Protein AF-A0A812JB10-F1 (afdb_monomer)

Mean predicted aligned error: 9.66 Å

Organism: NCBI:txid878477

Sequence (92 aa):
MYESLGPCKCVNVPMAALTAVQSAQLFLKRMHRPLRPCDLEQGAPAHGAIVRSEEILHKLARHPLLLQLAGNPGQVDAICQRVTSEHLEILL

Structure (mmCIF, N/CA/C/O backbone):
data_AF-A0A812JB10-F1
#
_entry.id   AF-A0A812JB10-F1
#
loop_
_atom_site.group_PDB
_atom_site.id
_atom_site.type_symbol
_atom_site.label_atom_id
_atom_site.label_alt_id
_atom_site.label_comp_id
_atom_site.label_asym_id
_atom_site.label_entity_id
_atom_site.label_seq_id
_atom_site.pdbx_PDB_ins_code
_atom_site.Cartn_x
_atom_site.Cartn_y
_atom_site.Cartn_z
_atom_site.occupancy
_atom_site.B_iso_or_equiv
_atom_site.auth_seq_id
_atom_site.auth_comp_id
_atom_site.auth_asym_id
_atom_site.auth_atom_id
_atom_site.pdbx_PDB_model_num
ATOM 1 N N . MET A 1 1 ? 12.678 -17.045 33.478 1.00 40.66 1 MET A N 1
ATOM 2 C CA . MET A 1 1 ? 11.257 -17.135 33.876 1.00 40.66 1 MET A CA 1
ATOM 3 C C . MET A 1 1 ? 10.587 -15.846 33.443 1.00 40.66 1 MET A C 1
ATOM 5 O O . MET A 1 1 ? 11.121 -14.800 33.774 1.00 40.66 1 MET A O 1
ATOM 9 N N . TYR A 1 2 ? 9.500 -15.910 32.675 1.00 50.03 2 TYR A N 1
ATOM 10 C CA . TYR A 1 2 ? 8.637 -14.746 32.447 1.00 50.03 2 TYR A CA 1
ATOM 11 C C . TYR A 1 2 ? 7.576 -14.727 33.553 1.00 50.03 2 TYR A C 1
ATOM 13 O O . TYR A 1 2 ? 6.959 -15.760 33.814 1.00 50.03 2 TYR A O 1
ATOM 21 N N . GLU A 1 3 ? 7.413 -13.594 34.235 1.00 61.16 3 GLU A N 1
ATOM 22 C CA . GLU A 1 3 ? 6.385 -13.415 35.264 1.00 61.16 3 GLU A CA 1
ATOM 23 C C . GLU A 1 3 ? 4.983 -13.442 34.639 1.00 61.16 3 GLU A C 1
ATOM 25 O O . GLU A 1 3 ? 4.765 -12.959 33.526 1.00 61.16 3 GLU A O 1
ATOM 30 N N . SER A 1 4 ? 4.029 -14.040 35.358 1.00 64.12 4 SER A N 1
ATOM 31 C CA . SER A 1 4 ? 2.623 -14.079 34.956 1.00 64.12 4 SER A CA 1
ATOM 32 C C . SER A 1 4 ? 2.080 -12.652 34.887 1.00 64.12 4 SER A C 1
ATOM 34 O O . SER A 1 4 ? 2.127 -11.934 35.882 1.00 64.12 4 SER A O 1
ATOM 36 N N . LEU A 1 5 ? 1.537 -12.248 33.737 1.00 61.50 5 LEU A N 1
ATOM 37 C CA . LEU A 1 5 ? 1.029 -10.892 33.473 1.00 61.50 5 LEU A CA 1
ATOM 38 C C . LEU A 1 5 ? -0.210 -10.495 34.314 1.00 61.50 5 LEU A C 1
ATOM 40 O O . LEU A 1 5 ? -0.869 -9.510 34.009 1.00 61.50 5 LEU A O 1
ATOM 44 N N . GLY A 1 6 ? -0.552 -11.220 35.383 1.00 70.19 6 GLY A N 1
ATOM 45 C CA . GLY A 1 6 ? -1.747 -10.960 36.188 1.00 70.19 6 GLY A CA 1
ATOM 46 C C . GLY A 1 6 ? -3.055 -11.120 35.388 1.00 70.19 6 GLY A C 1
ATOM 47 O O . GLY A 1 6 ? -3.049 -11.628 34.264 1.00 70.19 6 GLY A O 1
ATOM 48 N N . PRO A 1 7 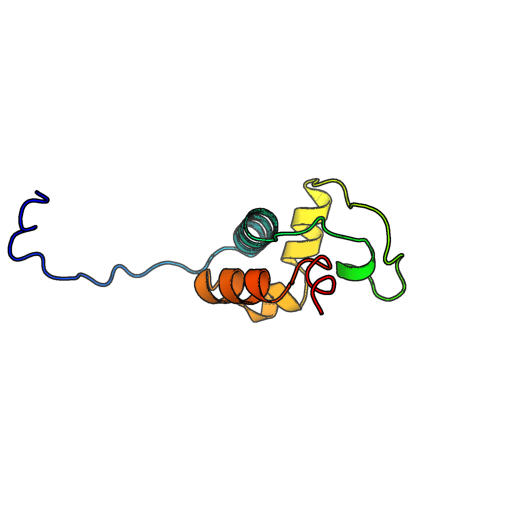? -4.211 -10.716 35.946 1.00 71.12 7 PRO A N 1
ATOM 49 C CA . PRO A 1 7 ? -5.506 -10.783 35.270 1.00 71.12 7 PRO A CA 1
ATOM 50 C C . PRO A 1 7 ? -5.650 -9.645 34.245 1.00 71.12 7 PRO A C 1
ATOM 52 O O . PRO A 1 7 ? -6.499 -8.762 34.373 1.00 71.12 7 PRO A O 1
ATOM 55 N N . CYS A 1 8 ? -4.805 -9.629 33.216 1.00 66.19 8 CYS A N 1
ATOM 56 C CA . CYS A 1 8 ? -4.957 -8.704 32.100 1.00 66.19 8 CYS A CA 1
ATOM 57 C C . CYS A 1 8 ? -6.181 -9.094 31.263 1.00 66.19 8 CYS A C 1
ATOM 59 O O . CYS A 1 8 ? -6.212 -10.137 30.613 1.00 66.19 8 CYS A O 1
ATOM 61 N N . LYS A 1 9 ? -7.198 -8.230 31.250 1.00 69.00 9 LYS A N 1
ATOM 62 C CA . LYS A 1 9 ? -8.335 -8.342 30.333 1.00 69.00 9 LYS A CA 1
ATOM 63 C C . LYS A 1 9 ? -7.911 -7.817 28.962 1.00 69.00 9 LYS A C 1
ATOM 65 O O . LYS A 1 9 ? -7.479 -6.673 28.852 1.00 69.00 9 LYS A O 1
ATOM 70 N N . CYS A 1 10 ? -8.055 -8.627 27.916 1.00 73.56 10 CYS A N 1
ATOM 71 C CA . CYS A 1 10 ? -7.870 -8.158 26.545 1.00 73.56 10 CYS A CA 1
ATOM 72 C C . CYS A 1 10 ? -8.913 -7.076 26.240 1.00 73.56 10 CYS A C 1
ATOM 74 O O . CYS A 1 10 ? -10.118 -7.309 26.364 1.00 73.56 10 CYS A O 1
ATOM 76 N N . VAL A 1 11 ? -8.450 -5.889 25.856 1.00 78.00 11 VAL A N 1
ATOM 77 C CA . VAL A 1 11 ? -9.307 -4.790 25.410 1.00 78.00 11 VAL A CA 1
ATOM 78 C C . VAL A 1 11 ? -9.110 -4.631 23.911 1.00 78.00 11 VAL A C 1
ATOM 80 O O . VAL A 1 11 ? -7.987 -4.447 23.445 1.00 78.00 11 VAL A O 1
ATOM 83 N N . ASN A 1 12 ? -10.204 -4.696 23.156 1.00 78.19 12 ASN A N 1
ATOM 84 C CA . ASN A 1 12 ? -10.177 -4.404 21.729 1.00 78.19 12 ASN A CA 1
ATOM 85 C C . ASN A 1 12 ? -10.072 -2.889 21.550 1.00 78.19 12 ASN A C 1
ATOM 87 O O . ASN A 1 12 ? -11.045 -2.167 21.767 1.00 78.19 12 ASN A O 1
ATOM 91 N N . VAL A 1 13 ? -8.889 -2.407 21.175 1.00 79.12 13 VAL 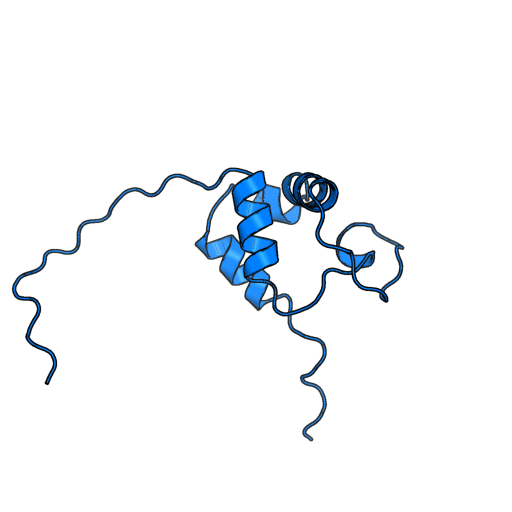A N 1
ATOM 92 C CA . VAL A 1 13 ? -8.692 -1.003 20.807 1.00 79.12 13 VAL A CA 1
ATOM 93 C C . VAL A 1 13 ? -9.090 -0.844 19.338 1.00 79.12 13 VAL A C 1
ATOM 95 O O . VAL A 1 13 ? -8.501 -1.513 18.485 1.00 79.12 13 VAL A O 1
ATOM 98 N N . PRO A 1 14 ? -10.080 0.004 19.008 1.00 76.12 14 PRO A N 1
ATOM 99 C CA . PRO A 1 14 ? -10.440 0.252 17.621 1.00 76.12 14 PRO A CA 1
ATOM 100 C C . PRO A 1 14 ? -9.264 0.929 16.915 1.00 76.12 14 PRO A C 1
ATOM 102 O O . PRO A 1 14 ? -8.847 2.027 17.280 1.00 76.12 14 PRO A O 1
ATOM 105 N N . MET A 1 15 ? -8.715 0.261 15.905 1.00 76.94 15 MET A N 1
ATOM 106 C CA . MET A 1 15 ? -7.696 0.840 15.041 1.00 76.94 15 MET A CA 1
ATOM 107 C C . MET A 1 15 ? -8.351 1.494 13.831 1.00 76.94 15 MET A C 1
ATOM 109 O O . MET A 1 15 ? -9.179 0.882 13.157 1.00 76.94 15 MET A O 1
ATOM 113 N N . ALA A 1 16 ? -7.957 2.733 13.544 1.00 85.31 16 ALA A N 1
ATOM 114 C CA . ALA A 1 16 ? -8.362 3.405 12.319 1.00 85.31 16 ALA A CA 1
ATOM 115 C C . ALA A 1 16 ? -7.731 2.725 11.093 1.00 85.31 16 ALA A C 1
ATOM 117 O O . ALA A 1 16 ? -6.613 2.206 11.160 1.00 85.31 16 ALA A O 1
ATOM 118 N N . ALA A 1 17 ? -8.444 2.764 9.966 1.00 89.06 17 ALA A N 1
ATOM 119 C CA . ALA A 1 17 ? -7.882 2.373 8.681 1.00 89.06 17 ALA A CA 1
ATOM 120 C C . ALA A 1 17 ? -6.695 3.280 8.319 1.00 89.06 17 ALA A C 1
ATOM 122 O O . ALA A 1 17 ? -6.695 4.480 8.607 1.00 89.06 17 ALA A O 1
ATOM 123 N N . LEU A 1 18 ? -5.688 2.701 7.671 1.00 90.19 18 LEU A N 1
ATOM 124 C CA . LEU A 1 18 ? -4.550 3.446 7.152 1.00 90.19 18 LEU A CA 1
ATOM 125 C C . LEU A 1 18 ? -4.990 4.355 6.005 1.00 90.19 18 LEU A C 1
ATOM 127 O O . LEU A 1 18 ? -5.797 3.973 5.157 1.00 90.19 18 LEU A O 1
ATOM 131 N N . THR A 1 19 ? -4.390 5.539 5.913 1.00 91.88 19 THR A N 1
ATOM 132 C CA . THR A 1 19 ? -4.532 6.356 4.705 1.00 91.88 19 THR A CA 1
ATOM 133 C C . THR A 1 19 ? -3.919 5.635 3.501 1.00 91.88 19 THR A C 1
ATOM 135 O O . THR A 1 19 ? -3.084 4.736 3.645 1.00 91.88 19 THR A O 1
ATOM 138 N N . ALA A 1 20 ? -4.289 6.038 2.285 1.00 90.25 20 ALA A N 1
ATOM 139 C CA . ALA A 1 20 ? -3.721 5.456 1.067 1.00 90.25 20 ALA A CA 1
ATOM 140 C C . ALA A 1 20 ? -2.181 5.551 1.036 1.00 90.25 20 ALA A C 1
ATOM 142 O O . ALA A 1 20 ? -1.495 4.593 0.683 1.00 90.25 20 ALA A O 1
ATOM 143 N N . VAL A 1 21 ? -1.628 6.679 1.497 1.00 91.25 21 VAL A N 1
ATOM 144 C CA . VAL A 1 21 ? -0.175 6.892 1.595 1.00 91.25 21 VAL A CA 1
ATOM 145 C C . VAL A 1 21 ? 0.447 5.987 2.660 1.00 91.25 21 VAL A C 1
ATOM 147 O O . VAL A 1 21 ? 1.470 5.359 2.402 1.00 91.25 21 VAL A O 1
ATOM 150 N N . GLN A 1 22 ? -0.176 5.858 3.834 1.00 91.44 22 GLN A N 1
ATOM 151 C CA . GLN A 1 22 ? 0.301 4.948 4.883 1.00 91.44 22 GLN A CA 1
ATOM 152 C C . GLN A 1 22 ? 0.250 3.482 4.436 1.00 91.44 22 GLN A C 1
ATOM 154 O O . GLN A 1 22 ? 1.159 2.713 4.740 1.00 91.44 22 GLN A O 1
A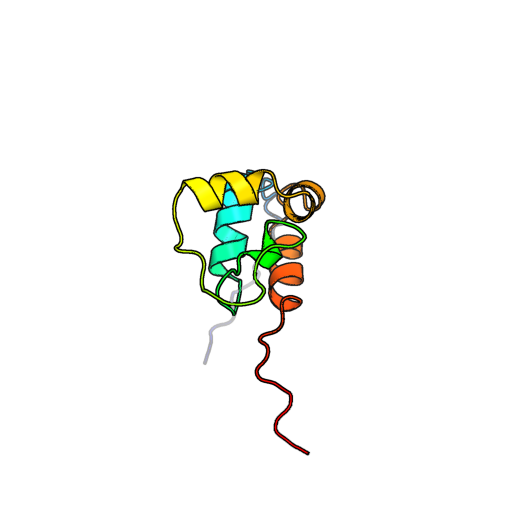TOM 159 N N . SER A 1 23 ? -0.773 3.105 3.669 1.00 91.62 23 SER A N 1
ATOM 160 C CA . SER A 1 23 ? -0.903 1.771 3.079 1.00 91.62 23 SER A CA 1
ATOM 161 C C . SER A 1 23 ? 0.218 1.499 2.077 1.00 91.62 23 SER A C 1
ATOM 163 O O . SER A 1 23 ? 0.851 0.448 2.141 1.00 91.62 23 SER A O 1
ATOM 165 N N . ALA A 1 24 ? 0.533 2.467 1.210 1.00 90.75 24 ALA A N 1
ATOM 166 C CA . ALA A 1 24 ? 1.659 2.380 0.280 1.00 90.75 24 ALA A CA 1
ATOM 167 C C . ALA A 1 24 ? 3.013 2.287 1.003 1.00 90.75 24 ALA A C 1
ATOM 169 O O . ALA A 1 24 ? 3.869 1.485 0.628 1.00 90.75 24 ALA A O 1
ATOM 170 N N . GLN A 1 25 ? 3.201 3.057 2.078 1.00 91.81 25 GLN A N 1
ATOM 171 C CA . GLN A 1 25 ? 4.398 2.971 2.917 1.00 91.81 25 GLN A CA 1
ATOM 172 C C . GLN A 1 25 ? 4.523 1.604 3.593 1.00 91.81 25 GLN A C 1
ATOM 174 O O . GLN A 1 25 ? 5.612 1.030 3.608 1.00 91.81 25 GLN A O 1
ATOM 179 N N . LEU A 1 26 ? 3.429 1.077 4.152 1.00 90.62 26 LEU A N 1
ATOM 180 C CA . LEU A 1 26 ? 3.414 -0.245 4.773 1.00 90.62 26 LEU A CA 1
ATOM 181 C C . LEU A 1 26 ? 3.737 -1.328 3.742 1.00 90.62 26 LEU A C 1
ATOM 183 O O . LEU A 1 26 ? 4.583 -2.179 4.009 1.00 90.62 26 LEU A O 1
ATOM 187 N N . PHE A 1 27 ? 3.143 -1.238 2.552 1.00 89.88 27 PHE A N 1
ATOM 188 C CA . PHE A 1 27 ? 3.405 -2.147 1.444 1.00 89.88 27 PHE A CA 1
ATOM 189 C C . PHE A 1 27 ? 4.893 -2.170 1.066 1.00 89.88 27 PHE A C 1
ATOM 191 O O . PHE A 1 27 ? 5.526 -3.223 1.075 1.00 89.88 27 PHE A O 1
ATOM 198 N N . LEU A 1 28 ? 5.506 -1.003 0.837 1.00 88.12 28 LEU A N 1
ATOM 199 C CA . LEU A 1 28 ? 6.938 -0.918 0.524 1.00 88.12 28 LEU A CA 1
ATOM 200 C C . LEU A 1 28 ? 7.845 -1.407 1.661 1.00 88.12 28 LEU A C 1
ATOM 202 O O . LEU A 1 28 ? 8.936 -1.910 1.392 1.00 88.12 28 LEU A O 1
ATOM 206 N N . LYS A 1 29 ? 7.427 -1.243 2.923 1.00 88.50 29 LYS A N 1
ATOM 207 C CA . LYS A 1 29 ? 8.173 -1.730 4.093 1.00 88.50 29 LYS A CA 1
ATOM 208 C C . LYS A 1 29 ? 8.104 -3.249 4.250 1.00 88.50 29 LYS A C 1
ATOM 210 O O . LYS A 1 29 ? 9.055 -3.822 4.770 1.00 88.50 29 LYS A O 1
ATOM 215 N N . ARG A 1 30 ? 6.991 -3.876 3.858 1.00 87.88 30 ARG A N 1
ATOM 216 C CA . ARG A 1 30 ? 6.734 -5.315 4.045 1.00 87.88 30 ARG A CA 1
ATOM 217 C C . ARG A 1 30 ? 7.037 -6.162 2.814 1.00 87.88 30 ARG A C 1
ATOM 219 O O . ARG A 1 30 ? 7.190 -7.367 2.943 1.00 87.88 30 ARG A O 1
ATOM 226 N N . MET A 1 31 ? 7.164 -5.555 1.638 1.00 85.31 31 MET A N 1
ATOM 227 C CA . MET A 1 31 ? 7.631 -6.255 0.446 1.00 85.31 31 MET A CA 1
ATOM 228 C C . MET A 1 31 ? 9.044 -6.821 0.633 1.00 85.31 31 MET A C 1
ATOM 230 O O . MET A 1 31 ? 9.974 -6.100 0.996 1.00 85.31 31 MET A O 1
ATOM 234 N N . HIS A 1 32 ? 9.208 -8.101 0.296 1.00 83.38 32 HIS A N 1
ATOM 235 C CA . HIS A 1 32 ? 10.474 -8.831 0.416 1.00 83.38 32 HIS A CA 1
ATOM 236 C C . HIS A 1 32 ? 11.361 -8.766 -0.838 1.00 83.38 32 HIS A C 1
ATOM 238 O O . HIS A 1 32 ? 12.480 -9.278 -0.824 1.00 83.38 32 HIS A O 1
ATOM 244 N N . ARG A 1 33 ? 10.895 -8.116 -1.915 1.00 83.75 33 ARG A N 1
ATOM 245 C CA . ARG A 1 33 ? 11.663 -7.896 -3.148 1.00 83.75 33 ARG A CA 1
ATOM 246 C C . ARG A 1 33 ? 11.649 -6.428 -3.588 1.00 83.75 33 ARG A C 1
ATOM 248 O O . ARG A 1 33 ? 10.735 -5.688 -3.213 1.00 83.75 33 ARG A O 1
ATOM 255 N N . PRO A 1 34 ? 12.627 -5.990 -4.402 1.00 84.06 34 PRO A N 1
ATOM 256 C CA . PRO A 1 34 ? 12.567 -4.690 -5.057 1.00 84.06 34 PRO A CA 1
ATOM 257 C C . PRO A 1 34 ? 11.307 -4.567 -5.919 1.00 84.06 34 PRO A C 1
ATOM 259 O O . PRO A 1 34 ? 10.913 -5.520 -6.600 1.00 84.06 34 PRO A O 1
ATOM 262 N N . LEU A 1 35 ? 10.697 -3.381 -5.889 1.00 85.00 35 LEU A N 1
ATOM 263 C CA . LEU A 1 35 ? 9.607 -3.020 -6.790 1.00 85.00 35 LEU A CA 1
ATOM 264 C C . LEU A 1 35 ? 10.177 -2.902 -8.209 1.00 85.00 35 LEU A C 1
ATOM 266 O O . LEU A 1 35 ? 11.253 -2.327 -8.392 1.00 85.00 35 LEU A O 1
ATOM 270 N N . ARG A 1 36 ? 9.474 -3.444 -9.197 1.00 87.25 36 ARG A N 1
ATOM 271 C CA . ARG A 1 36 ? 9.882 -3.469 -10.604 1.00 87.25 36 ARG A CA 1
ATOM 272 C C . ARG A 1 36 ? 8.901 -2.668 -11.456 1.00 87.25 36 ARG A C 1
ATOM 274 O O . ARG A 1 36 ? 7.742 -2.539 -11.066 1.00 87.25 36 ARG A O 1
ATOM 281 N N . PRO A 1 37 ? 9.318 -2.151 -12.624 1.00 85.12 37 PRO A N 1
ATOM 282 C CA . PRO A 1 37 ? 8.430 -1.410 -13.525 1.00 85.12 37 PRO A CA 1
ATOM 283 C C . PRO A 1 37 ? 7.129 -2.156 -13.853 1.00 85.12 37 PRO A C 1
ATOM 285 O O . PRO A 1 37 ? 6.052 -1.565 -13.782 1.00 85.12 37 PRO A O 1
ATOM 288 N N . CYS A 1 38 ? 7.213 -3.467 -14.103 1.00 84.94 38 CYS A N 1
ATOM 289 C CA . CYS A 1 38 ? 6.050 -4.319 -14.370 1.00 84.94 38 CYS A CA 1
ATOM 290 C C . CYS A 1 38 ? 5.033 -4.407 -13.219 1.00 84.94 38 CYS A C 1
ATOM 292 O O . CYS A 1 38 ? 3.884 -4.768 -13.458 1.00 84.94 38 CYS A O 1
ATOM 294 N N . ASP A 1 39 ? 5.431 -4.088 -11.982 1.00 82.38 39 ASP A N 1
ATOM 295 C CA . ASP A 1 39 ? 4.530 -4.108 -10.822 1.00 82.38 39 ASP A CA 1
ATOM 296 C C . ASP A 1 39 ? 3.599 -2.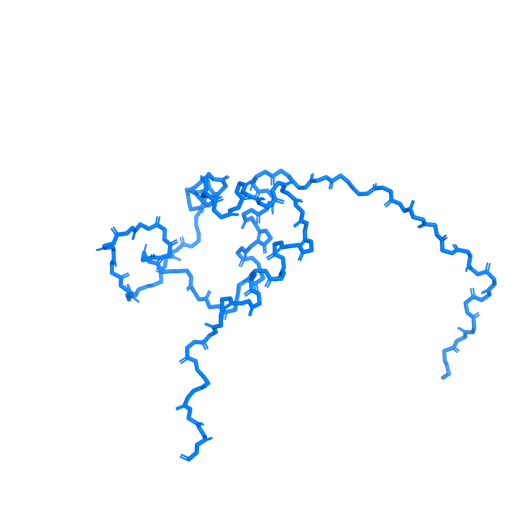892 -10.787 1.00 82.38 39 ASP A C 1
ATOM 298 O O . ASP A 1 39 ? 2.608 -2.900 -10.061 1.00 82.38 39 ASP A O 1
ATOM 302 N N . LEU A 1 40 ? 3.937 -1.833 -11.529 1.00 82.19 40 LEU A N 1
ATOM 303 C CA . LEU A 1 40 ? 3.173 -0.586 -11.571 1.00 82.19 40 LEU A CA 1
ATOM 304 C C . LEU A 1 40 ? 2.446 -0.379 -12.897 1.00 82.19 40 LEU A C 1
ATOM 306 O O . LEU A 1 40 ? 1.366 0.209 -12.911 1.00 82.19 40 LEU A O 1
ATOM 310 N N . GLU A 1 41 ? 3.048 -0.805 -14.006 1.00 83.12 41 GLU A N 1
ATOM 311 C CA . GLU A 1 41 ? 2.568 -0.505 -15.353 1.00 83.12 41 GLU A CA 1
ATOM 312 C C . GLU A 1 41 ? 2.575 -1.778 -16.213 1.00 83.12 41 GLU A C 1
ATOM 314 O O . GLU A 1 41 ? 3.582 -2.481 -16.328 1.00 83.12 41 GLU A O 1
ATOM 319 N N . GLN A 1 42 ? 1.430 -2.091 -16.829 1.00 80.44 42 GLN A N 1
ATOM 320 C CA . GLN A 1 42 ? 1.319 -3.233 -17.737 1.00 80.44 42 GLN A CA 1
ATOM 321 C C . GLN A 1 42 ? 2.179 -3.001 -18.986 1.00 80.44 42 GLN A C 1
ATOM 323 O O . GLN A 1 42 ? 2.108 -1.945 -19.608 1.00 80.44 42 GLN A O 1
ATOM 328 N N . GLY A 1 43 ? 2.981 -4.000 -19.359 1.00 81.00 43 GLY A N 1
ATOM 329 C CA . GLY A 1 43 ? 3.903 -3.915 -20.498 1.00 81.00 43 GLY A CA 1
ATOM 330 C C . GLY A 1 43 ? 5.253 -3.259 -20.183 1.00 81.00 43 GLY A C 1
ATOM 331 O O . GLY A 1 43 ? 6.100 -3.170 -21.070 1.00 81.00 43 GLY A O 1
ATOM 332 N N . ALA A 1 44 ? 5.485 -2.834 -18.938 1.00 85.81 44 ALA A N 1
ATOM 333 C CA . ALA A 1 44 ? 6.780 -2.318 -18.512 1.00 85.81 44 ALA A CA 1
ATOM 334 C C . ALA A 1 44 ? 7.811 -3.450 -18.293 1.00 85.81 44 ALA A C 1
ATOM 336 O O . ALA A 1 44 ? 7.437 -4.613 -18.109 1.00 85.81 44 ALA A O 1
ATOM 337 N N . PRO A 1 45 ? 9.122 -3.133 -18.288 1.00 84.31 45 PRO A N 1
ATOM 338 C CA . PRO A 1 45 ? 10.169 -4.131 -18.106 1.00 84.31 45 PRO A CA 1
ATOM 339 C C . PRO A 1 45 ? 10.001 -4.938 -16.812 1.00 84.31 45 PRO A C 1
ATOM 341 O O . PRO A 1 45 ? 9.818 -4.380 -15.729 1.00 84.31 45 PRO A O 1
ATOM 344 N N . ALA A 1 46 ? 10.153 -6.261 -16.915 1.00 80.44 46 ALA A N 1
ATOM 345 C CA . ALA A 1 46 ? 10.182 -7.164 -15.758 1.00 80.44 46 ALA A CA 1
ATOM 346 C C . ALA A 1 46 ? 11.508 -7.111 -14.973 1.00 80.44 46 ALA A C 1
ATOM 348 O O . ALA A 1 46 ? 11.681 -7.833 -13.995 1.00 80.44 46 ALA A O 1
ATOM 349 N N . HIS A 1 47 ? 12.453 -6.282 -15.421 1.00 78.88 47 HIS A N 1
ATOM 350 C CA . HIS A 1 47 ? 13.799 -6.155 -14.875 1.00 78.88 47 HIS A CA 1
ATOM 351 C C . HIS A 1 47 ? 14.054 -4.703 -14.468 1.00 78.88 47 HIS A C 1
ATOM 353 O O . HIS A 1 47 ? 13.478 -3.773 -15.033 1.00 78.88 47 HIS A O 1
ATOM 359 N N . GLY A 1 48 ? 14.958 -4.523 -13.508 1.00 80.12 48 GLY A N 1
ATOM 360 C CA . GLY A 1 48 ? 15.284 -3.220 -12.938 1.00 80.12 48 GLY A CA 1
ATOM 361 C C . GLY A 1 48 ? 14.553 -2.967 -11.622 1.00 80.12 48 GLY A C 1
ATOM 362 O O . GLY A 1 48 ? 13.412 -3.382 -11.423 1.00 80.12 48 GLY A O 1
ATOM 363 N N . ALA A 1 49 ? 15.247 -2.298 -10.704 1.00 82.25 49 ALA A N 1
ATOM 364 C CA . ALA A 1 49 ? 14.681 -1.863 -9.439 1.00 82.25 49 ALA A CA 1
ATOM 365 C C . ALA A 1 49 ? 14.173 -0.428 -9.580 1.00 82.25 49 ALA A C 1
ATOM 367 O O . ALA A 1 49 ? 14.905 0.465 -10.007 1.00 82.25 49 ALA A O 1
ATOM 368 N N . ILE A 1 50 ? 12.926 -0.202 -9.186 1.00 85.12 50 ILE A N 1
ATOM 369 C CA . ILE A 1 50 ? 12.388 1.140 -9.026 1.00 85.12 50 ILE A CA 1
ATOM 370 C C . ILE A 1 50 ? 13.019 1.761 -7.781 1.00 85.12 50 ILE A C 1
ATOM 372 O O . ILE A 1 50 ? 12.952 1.206 -6.679 1.00 85.12 50 ILE A O 1
ATOM 376 N N . VAL A 1 51 ? 13.599 2.946 -7.954 1.00 84.06 51 VAL A N 1
ATOM 377 C CA . VAL A 1 51 ? 14.097 3.753 -6.841 1.00 84.06 51 VAL A CA 1
ATOM 378 C C . VAL A 1 51 ? 12.912 4.195 -5.988 1.00 84.06 51 VAL A C 1
ATOM 380 O O . VAL A 1 51 ? 11.932 4.741 -6.492 1.00 84.06 51 VAL A O 1
ATOM 383 N N . ARG A 1 52 ? 12.993 3.960 -4.676 1.00 82.88 52 ARG A N 1
ATOM 384 C CA . ARG A 1 52 ? 11.971 4.421 -3.731 1.00 82.88 52 ARG A CA 1
ATOM 385 C C . ARG A 1 52 ? 11.994 5.951 -3.681 1.00 82.88 52 ARG A C 1
ATOM 387 O O . ARG A 1 52 ? 12.923 6.528 -3.128 1.00 82.88 52 ARG A O 1
ATOM 394 N N . SER A 1 53 ? 10.968 6.581 -4.242 1.00 86.44 53 SER A N 1
ATOM 395 C CA . SER A 1 53 ? 10.747 8.029 -4.210 1.00 86.44 53 SER A CA 1
ATOM 396 C C . SER A 1 53 ? 9.323 8.353 -3.749 1.00 86.44 53 SER A C 1
ATOM 398 O O . SER A 1 53 ? 8.450 7.478 -3.711 1.00 86.44 53 SER A O 1
ATOM 400 N N . GLU A 1 54 ? 9.069 9.616 -3.404 1.00 86.94 54 GLU A N 1
ATOM 401 C CA . GLU A 1 54 ? 7.717 10.091 -3.074 1.00 86.94 54 GLU A CA 1
ATOM 402 C C . GLU A 1 54 ? 6.736 9.895 -4.236 1.00 86.94 54 GLU A C 1
ATOM 404 O O . GLU A 1 54 ? 5.583 9.522 -4.026 1.00 86.94 54 GLU A O 1
ATOM 409 N N . GLU A 1 55 ? 7.199 10.039 -5.478 1.00 87.12 55 GLU A N 1
ATOM 410 C CA . GLU A 1 55 ? 6.380 9.801 -6.669 1.00 87.12 55 GLU A CA 1
ATOM 411 C C . GLU A 1 55 ? 5.853 8.362 -6.722 1.00 87.12 55 GLU A C 1
ATOM 413 O O . GLU A 1 55 ? 4.679 8.127 -7.016 1.00 87.12 55 GLU A O 1
ATOM 418 N N . ILE A 1 56 ? 6.697 7.386 -6.374 1.00 87.69 56 ILE A N 1
ATOM 419 C CA . ILE A 1 56 ? 6.313 5.971 -6.330 1.00 87.69 56 ILE A CA 1
ATOM 420 C C . ILE A 1 56 ? 5.325 5.701 -5.199 1.00 87.69 56 ILE A C 1
ATOM 422 O O . ILE A 1 56 ? 4.382 4.933 -5.388 1.00 87.69 56 ILE A O 1
ATOM 426 N N . LEU A 1 57 ? 5.481 6.363 -4.050 1.00 89.56 57 LEU A N 1
ATOM 427 C CA . LEU A 1 57 ? 4.497 6.294 -2.968 1.00 89.56 57 LEU A CA 1
ATOM 428 C C . LEU A 1 57 ? 3.126 6.804 -3.424 1.00 89.56 57 LEU A C 1
ATOM 430 O O . LEU A 1 57 ? 2.117 6.155 -3.149 1.00 89.56 57 LEU A O 1
ATOM 434 N N . HIS A 1 58 ? 3.078 7.915 -4.160 1.00 89.75 58 HIS A N 1
ATOM 435 C CA . HIS A 1 58 ? 1.829 8.453 -4.701 1.00 89.75 58 HIS A CA 1
ATOM 436 C C . HIS A 1 58 ? 1.223 7.574 -5.801 1.00 89.75 58 HIS A C 1
ATOM 438 O O . HIS A 1 58 ? 0.000 7.408 -5.832 1.00 89.75 58 HIS A O 1
ATOM 444 N N . LYS A 1 59 ? 2.046 6.967 -6.668 1.00 89.31 59 LYS A N 1
ATOM 445 C CA . LYS A 1 59 ? 1.579 5.970 -7.647 1.00 89.31 59 LYS A CA 1
ATOM 446 C C . LYS A 1 59 ? 0.973 4.752 -6.945 1.00 89.31 59 LYS A C 1
ATOM 448 O O . LYS A 1 59 ? -0.149 4.364 -7.260 1.00 89.31 59 LYS A O 1
ATOM 453 N N . LEU A 1 60 ? 1.664 4.200 -5.947 1.00 88.56 60 LEU A N 1
ATOM 454 C CA . LEU A 1 60 ? 1.183 3.056 -5.168 1.00 88.56 60 LEU A CA 1
ATOM 455 C C . LEU A 1 60 ? -0.092 3.379 -4.389 1.00 88.5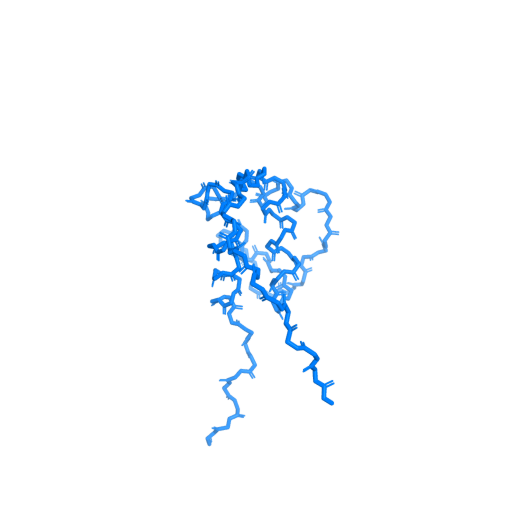6 60 LEU A C 1
ATOM 457 O O . LEU A 1 60 ? -1.026 2.586 -4.403 1.00 88.56 60 LEU A O 1
ATOM 461 N N . ALA A 1 61 ? -0.185 4.557 -3.772 1.00 90.25 61 ALA A N 1
ATOM 462 C CA . ALA A 1 61 ? -1.383 4.985 -3.048 1.00 90.25 61 ALA A CA 1
ATOM 463 C C . ALA A 1 61 ? -2.649 4.995 -3.929 1.00 90.25 61 ALA A C 1
ATOM 465 O O . ALA A 1 61 ? -3.759 4.864 -3.419 1.00 90.25 61 ALA A O 1
ATOM 466 N N . ARG A 1 62 ? -2.490 5.131 -5.250 1.00 89.56 62 ARG A N 1
ATOM 467 C CA . ARG A 1 62 ? -3.577 5.097 -6.239 1.00 89.56 62 ARG A CA 1
ATOM 468 C C . ARG A 1 62 ? -3.705 3.745 -6.943 1.00 89.56 62 ARG A C 1
ATOM 470 O O . ARG A 1 62 ? -4.546 3.601 -7.827 1.00 89.56 62 ARG A O 1
ATOM 477 N N . HIS A 1 63 ? -2.877 2.769 -6.583 1.00 88.06 63 HIS A N 1
ATOM 478 C CA . HIS A 1 63 ? -2.855 1.472 -7.234 1.00 88.06 63 HIS A CA 1
ATOM 479 C C . HIS A 1 63 ? -4.131 0.684 -6.890 1.00 88.06 63 HIS A C 1
ATOM 481 O O . HIS A 1 63 ? -4.461 0.575 -5.703 1.00 88.06 63 HIS A O 1
ATOM 487 N N . PRO A 1 64 ? -4.830 0.085 -7.876 1.00 87.31 64 PRO A N 1
ATOM 488 C CA . PRO A 1 64 ? -6.096 -0.617 -7.650 1.00 87.31 64 PRO A CA 1
ATOM 489 C C . PRO A 1 64 ? -6.022 -1.669 -6.540 1.00 87.31 64 PRO A C 1
ATOM 491 O O . PRO A 1 64 ? -6.930 -1.759 -5.720 1.00 87.31 64 PRO A O 1
ATOM 494 N N . LEU A 1 65 ? -4.900 -2.395 -6.465 1.00 86.50 65 LEU A N 1
ATOM 495 C CA . LEU A 1 65 ? -4.625 -3.359 -5.395 1.00 86.50 65 LEU A CA 1
ATOM 496 C C . LEU A 1 65 ? -4.729 -2.720 -4.003 1.00 86.50 65 LEU A C 1
ATOM 498 O O . LEU A 1 65 ? -5.408 -3.261 -3.146 1.00 86.50 65 LEU A O 1
ATOM 502 N N . LEU A 1 66 ? -4.077 -1.574 -3.765 1.00 87.69 66 LEU A N 1
ATOM 503 C CA . LEU A 1 66 ? -4.079 -0.929 -2.448 1.00 87.69 66 LEU A CA 1
ATOM 5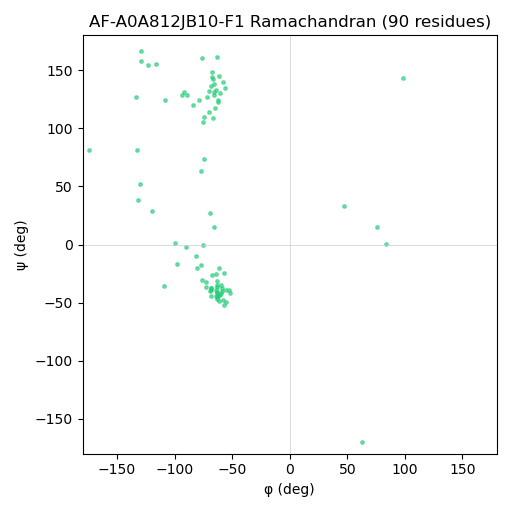04 C C . LEU A 1 66 ? -5.402 -0.218 -2.153 1.00 87.69 66 LEU A C 1
ATOM 506 O O . LEU A 1 66 ? -5.827 -0.188 -1.000 1.00 87.69 66 LEU A O 1
ATOM 510 N N . LEU A 1 67 ? -6.086 0.290 -3.182 1.00 88.44 67 LEU A N 1
ATOM 511 C CA . LEU A 1 67 ? -7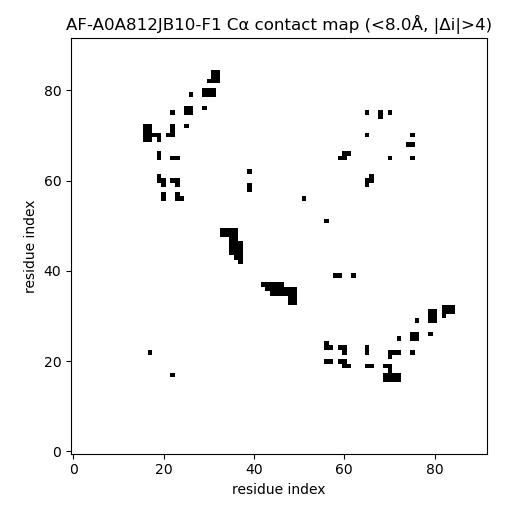.429 0.855 -3.036 1.00 88.44 67 LEU A CA 1
ATOM 512 C C . LEU A 1 67 ? -8.449 -0.207 -2.597 1.00 88.44 67 LEU A C 1
ATOM 514 O O . LEU A 1 67 ? -9.282 0.071 -1.738 1.00 88.44 67 LEU A O 1
ATOM 518 N N . GLN A 1 68 ? -8.348 -1.434 -3.117 1.00 88.56 68 GLN A N 1
ATOM 519 C CA . GLN A 1 68 ? -9.211 -2.555 -2.719 1.00 88.56 68 GLN A CA 1
ATOM 520 C C . GLN A 1 68 ? -9.030 -2.969 -1.252 1.00 88.56 68 GLN A C 1
ATOM 522 O O . GLN A 1 68 ? -9.956 -3.509 -0.654 1.00 88.56 68 GLN A O 1
ATOM 527 N N . LEU A 1 69 ? -7.864 -2.699 -0.660 1.00 87.12 69 LEU A N 1
ATOM 528 C CA . LEU A 1 69 ? -7.569 -3.038 0.735 1.00 87.12 69 LEU A CA 1
ATOM 529 C C . LEU A 1 69 ? -8.133 -2.038 1.740 1.00 87.12 69 LEU A C 1
ATOM 531 O O . LEU A 1 69 ? -8.074 -2.300 2.939 1.00 87.12 69 LEU A O 1
ATOM 535 N N . ALA A 1 70 ? -8.638 -0.890 1.274 1.00 86.62 70 ALA A N 1
ATOM 536 C CA . ALA A 1 70 ? -9.28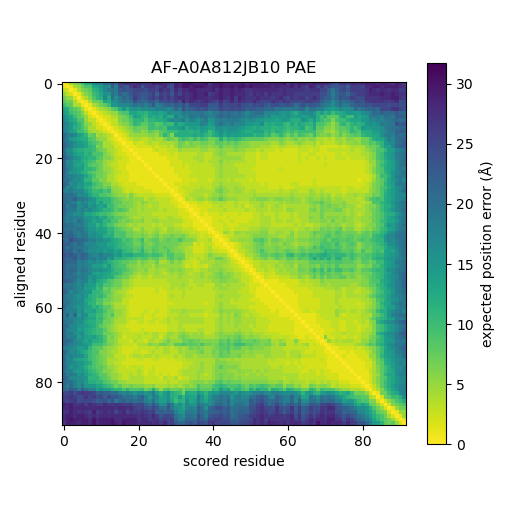9 0.133 2.092 1.00 86.62 70 ALA A CA 1
ATOM 537 C C . ALA A 1 70 ? -8.522 0.504 3.383 1.00 86.62 70 ALA A C 1
ATOM 539 O O . ALA A 1 70 ? -9.122 0.799 4.414 1.00 86.62 70 ALA A O 1
ATOM 540 N N . GLY A 1 71 ? -7.185 0.461 3.347 1.00 85.69 71 GLY A N 1
ATOM 541 C CA . GLY A 1 71 ? -6.350 0.783 4.503 1.00 85.69 71 GLY A CA 1
ATOM 542 C C . GLY A 1 71 ? -6.283 -0.287 5.594 1.00 85.69 71 GLY A C 1
ATOM 543 O O . GLY A 1 71 ? -5.844 0.019 6.701 1.00 85.69 71 GLY A O 1
ATOM 544 N N . ASN A 1 72 ? -6.697 -1.530 5.330 1.00 89.06 72 ASN A N 1
ATOM 545 C CA . ASN A 1 72 ? -6.598 -2.623 6.294 1.00 89.06 72 ASN A CA 1
ATOM 546 C C . ASN A 1 72 ? -5.138 -3.111 6.422 1.00 89.06 72 ASN A C 1
ATOM 548 O O . ASN A 1 72 ? -4.632 -3.768 5.506 1.00 89.06 72 ASN A O 1
ATOM 552 N N . PRO A 1 73 ? -4.452 -2.858 7.553 1.00 86.69 73 PRO A N 1
ATOM 553 C CA . PRO A 1 73 ? -3.039 -3.202 7.701 1.00 86.69 73 PRO A CA 1
ATOM 554 C C . PRO A 1 73 ? -2.779 -4.711 7.621 1.00 86.69 73 PRO A C 1
ATOM 556 O O . PRO A 1 73 ? -1.758 -5.120 7.073 1.00 86.69 73 PRO A O 1
ATOM 559 N N . GLY A 1 74 ? -3.702 -5.540 8.121 1.00 87.69 74 GLY A N 1
ATOM 560 C CA . GLY A 1 74 ? -3.570 -6.997 8.075 1.00 87.69 74 GLY A CA 1
ATOM 561 C C . GLY A 1 74 ? -3.664 -7.544 6.652 1.00 87.69 74 GLY A C 1
ATOM 562 O O . GLY A 1 74 ? -2.895 -8.423 6.276 1.00 87.69 74 GLY A O 1
ATOM 563 N N . GLN A 1 75 ? -4.553 -6.986 5.827 1.00 88.88 75 GLN A N 1
ATOM 564 C CA . GLN A 1 75 ? -4.653 -7.386 4.422 1.00 88.88 75 GLN A CA 1
ATOM 565 C C . GLN A 1 75 ? -3.477 -6.870 3.585 1.00 88.88 75 GLN A C 1
ATOM 567 O O . GLN A 1 75 ? -3.001 -7.590 2.708 1.00 88.88 75 GLN A O 1
ATOM 572 N N . VAL A 1 76 ? -2.979 -5.659 3.870 1.00 87.38 76 VAL A N 1
ATOM 573 C CA . VAL A 1 76 ? -1.753 -5.133 3.243 1.00 87.38 76 VAL A CA 1
ATOM 574 C C . VAL A 1 76 ? -0.580 -6.067 3.523 1.00 87.38 76 VAL A C 1
ATOM 576 O O . VAL A 1 76 ? 0.122 -6.448 2.588 1.00 87.38 76 VAL A O 1
ATOM 579 N N . ASP A 1 77 ? -0.400 -6.490 4.776 1.00 87.50 77 ASP A N 1
ATOM 580 C CA . ASP A 1 77 ? 0.658 -7.431 5.148 1.00 87.50 77 ASP A CA 1
ATOM 581 C C . ASP A 1 77 ? 0.486 -8.793 4.462 1.00 87.50 77 ASP A C 1
ATOM 583 O O . ASP A 1 77 ? 1.420 -9.292 3.837 1.00 87.50 77 ASP A O 1
ATOM 587 N N . ALA A 1 78 ? -0.728 -9.351 4.480 1.00 87.06 78 ALA A N 1
ATOM 588 C CA . ALA A 1 78 ? -1.022 -10.627 3.833 1.00 87.06 78 ALA A CA 1
ATOM 589 C C . ALA A 1 78 ? -0.722 -10.603 2.325 1.00 87.06 78 ALA A C 1
ATOM 591 O O . ALA A 1 78 ? -0.182 -11.565 1.785 1.00 87.06 78 ALA A O 1
ATOM 592 N N . ILE A 1 79 ? -1.032 -9.506 1.628 1.00 86.19 79 ILE A N 1
ATOM 593 C CA . ILE A 1 79 ? -0.696 -9.359 0.207 1.00 86.19 79 ILE A CA 1
ATOM 594 C C . ILE A 1 79 ? 0.812 -9.227 -0.003 1.00 86.19 79 ILE A C 1
ATOM 596 O O . ILE A 1 79 ? 1.334 -9.842 -0.931 1.00 86.19 79 ILE A O 1
ATOM 600 N N . CYS A 1 80 ? 1.527 -8.496 0.857 1.00 85.44 80 CYS A N 1
ATOM 601 C CA . CYS A 1 80 ? 2.986 -8.388 0.764 1.00 85.44 80 CYS A CA 1
ATOM 602 C C . CYS A 1 80 ? 3.670 -9.755 0.868 1.00 85.44 80 CYS A C 1
ATOM 604 O O . CYS A 1 80 ? 4.620 -10.013 0.135 1.00 85.44 80 CYS A O 1
ATOM 606 N N . GLN A 1 81 ? 3.152 -10.648 1.716 1.00 81.44 81 GLN A N 1
ATOM 607 C CA . GLN A 1 81 ? 3.659 -12.017 1.848 1.00 81.44 81 GLN A CA 1
ATOM 608 C C . GLN A 1 81 ? 3.415 -12.872 0.592 1.00 81.44 81 GLN A C 1
ATOM 610 O O . GLN A 1 81 ? 4.166 -13.807 0.324 1.00 81.44 81 GLN A O 1
ATOM 615 N N . ARG A 1 82 ? 2.381 -12.557 -0.202 1.00 77.19 82 ARG A N 1
ATOM 616 C CA . ARG A 1 82 ? 2.076 -13.260 -1.463 1.00 77.19 82 ARG A CA 1
ATOM 617 C C . ARG A 1 82 ? 2.934 -12.786 -2.629 1.00 77.19 82 ARG A C 1
ATOM 619 O O . ARG A 1 82 ? 3.077 -13.530 -3.597 1.00 77.19 82 ARG A O 1
ATOM 626 N N . VAL A 1 83 ? 3.521 -11.591 -2.538 1.00 68.06 83 VAL A N 1
ATOM 627 C CA . VAL A 1 83 ? 4.562 -11.130 -3.466 1.00 68.06 83 VAL A CA 1
ATOM 628 C C . VAL A 1 83 ? 5.852 -11.875 -3.113 1.00 68.06 83 VAL A C 1
ATOM 630 O O . VAL A 1 83 ? 6.756 -11.350 -2.467 1.00 68.06 83 VAL A O 1
ATOM 633 N N . THR A 1 84 ? 5.889 -13.154 -3.473 1.00 57.53 84 THR A N 1
ATOM 634 C CA . THR A 1 84 ? 7.011 -14.045 -3.200 1.00 57.53 84 THR A CA 1
ATOM 635 C C . THR A 1 84 ? 8.246 -13.599 -3.974 1.00 57.53 84 THR A C 1
ATOM 637 O O . THR A 1 84 ? 8.188 -13.177 -5.130 1.00 57.53 84 THR A O 1
ATOM 640 N N . SER A 1 85 ? 9.381 -13.662 -3.286 1.00 50.56 85 SER A N 1
ATOM 641 C CA . SER A 1 85 ? 10.705 -13.499 -3.867 1.00 50.56 85 SER A CA 1
ATOM 642 C C . SER A 1 85 ? 10.965 -14.635 -4.853 1.00 50.56 85 SER A C 1
ATOM 644 O O . SER A 1 85 ? 10.777 -15.799 -4.519 1.00 50.56 85 SER A O 1
ATOM 646 N N . GLU A 1 86 ? 11.464 -14.303 -6.035 1.00 54.03 86 GLU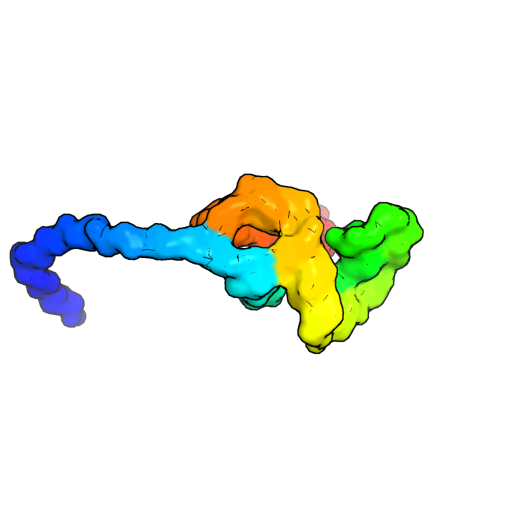 A N 1
ATOM 647 C CA . GLU A 1 86 ? 11.791 -15.216 -7.145 1.00 54.03 86 GLU A CA 1
ATOM 648 C C . GLU A 1 86 ? 13.006 -16.128 -6.847 1.00 54.03 86 GLU A C 1
ATOM 650 O O . GLU A 1 86 ? 13.728 -16.533 -7.746 1.00 54.03 86 GLU A O 1
ATOM 655 N N . HIS A 1 87 ? 13.272 -16.432 -5.572 1.00 43.12 87 HIS A N 1
ATOM 656 C CA . HIS A 1 87 ? 14.449 -17.167 -5.094 1.00 43.12 87 HIS A CA 1
ATOM 657 C C . HIS A 1 87 ? 14.102 -18.476 -4.365 1.00 43.12 87 HIS A C 1
ATOM 659 O O . HIS A 1 87 ? 14.857 -18.920 -3.505 1.00 43.12 87 HIS A O 1
ATOM 665 N N . LEU A 1 88 ? 12.983 -19.121 -4.698 1.00 41.34 88 LEU A N 1
ATOM 666 C CA . LEU A 1 88 ? 12.640 -20.446 -4.165 1.00 41.34 88 LEU A CA 1
ATOM 667 C C . LEU A 1 88 ? 12.257 -21.434 -5.281 1.00 41.34 88 LEU A C 1
ATOM 669 O O . LEU A 1 88 ? 11.231 -22.094 -5.213 1.00 41.34 88 LEU A O 1
ATOM 673 N N . GLU A 1 89 ? 13.117 -21.554 -6.297 1.00 37.88 89 GLU A N 1
ATOM 674 C CA . GLU A 1 89 ? 13.138 -22.696 -7.235 1.00 37.88 89 GLU A CA 1
ATOM 675 C C . GLU A 1 89 ? 14.565 -23.255 -7.431 1.00 37.88 89 GLU A C 1
ATOM 677 O O . GLU A 1 89 ? 14.959 -23.637 -8.527 1.00 37.88 89 GLU A O 1
ATOM 682 N N . ILE A 1 90 ? 15.380 -23.320 -6.369 1.00 40.62 90 ILE A N 1
ATOM 683 C CA . ILE A 1 90 ? 16.599 -24.152 -6.377 1.00 40.62 90 ILE A CA 1
ATOM 684 C C . ILE A 1 90 ? 16.644 -24.964 -5.085 1.00 40.62 90 ILE A C 1
ATOM 686 O O . ILE A 1 90 ? 17.282 -24.566 -4.115 1.00 40.62 90 ILE A O 1
ATOM 690 N N . LEU A 1 91 ? 15.907 -26.076 -5.071 1.00 40.34 91 LEU A N 1
ATOM 691 C CA . LEU A 1 91 ? 16.200 -27.286 -4.294 1.00 40.34 91 LEU A CA 1
ATOM 692 C C . LEU A 1 91 ? 15.178 -28.368 -4.670 1.00 40.34 91 LEU A C 1
ATOM 694 O O . LEU A 1 91 ? 14.194 -28.567 -3.963 1.00 40.34 91 LEU A O 1
ATOM 698 N N . LEU A 1 92 ? 15.429 -29.037 -5.797 1.00 40.81 92 LEU A N 1
ATOM 699 C CA . LEU A 1 92 ? 15.116 -30.447 -6.044 1.00 40.81 92 LEU A CA 1
ATOM 700 C C . LEU A 1 92 ? 16.194 -31.012 -6.973 1.00 40.81 92 LEU A C 1
ATOM 702 O O . LEU A 1 92 ? 16.457 -30.366 -8.011 1.00 40.81 92 LEU A O 1
#

Solvent-accessible surface area (backbone atoms only — not comparable to full-atom values): 5861 Å² total; per-residue (Å²): 135,83,80,81,80,69,93,70,74,90,74,90,73,89,75,78,64,40,51,50,57,54,39,28,50,49,36,67,70,56,37,75,54,81,54,30,45,42,79,80,35,91,91,40,51,87,63,65,70,56,77,93,46,72,67,53,37,56,51,41,29,68,29,68,74,53,56,74,44,66,20,39,66,68,58,45,50,55,51,23,67,67,52,65,58,96,80,82,85,85,86,132

Secondary structure (DSSP, 8-state):
-PPP--S-----PPPPPPPHHHHHHHHHHH-SS---GGGTSTTS-SSSPPP--HHHHHHHHT-HHHHHTTT-HHHHHHHHHHS--S------

pLDDT: mean 79.2, std 14.36, range [37.88, 91.88]

Foldseek 3Di:
DDDDPPPDDDDDDDDDFAQLLRLLVLLVVQAPDADAPCNQDPPGDPDDGDDDDVVSSVSSSPDPVSVVCRRPSVVSNVVSVVNDDPPPPPDD

Radius of gyration: 17.7 Å; Cα contacts (8 Å, |Δi|>4): 88; chains: 1; bounding box: 27×40×57 Å